Protein AF-A0A969TP30-F1 (afdb_monomer_lite)

Sequence (85 aa):
MRWASRSALARELRLWLQFHNEVTGVTVEDWVAIPAYRADLEARLGSTGCDALKQAVTAQLPTMNRDARVVFDNFLKIIQRTKNR

Structure (mmCIF, N/CA/C/O backbone):
data_AF-A0A969TP30-F1
#
_entry.id   AF-A0A969TP30-F1
#
loop_
_atom_site.group_PDB
_atom_site.id
_atom_site.type_symbol
_atom_site.label_atom_id
_atom_site.label_alt_id
_atom_site.label_comp_id
_atom_site.label_asym_id
_atom_site.label_entity_id
_atom_site.label_seq_id
_atom_site.pdbx_PDB_ins_code
_atom_site.Cartn_x
_atom_site.Cartn_y
_atom_site.Cartn_z
_atom_site.occupancy
_atom_site.B_iso_or_equiv
_atom_site.auth_seq_id
_atom_site.auth_comp_id
_atom_site.auth_asym_id
_atom_site.auth_atom_id
_atom_site.pdbx_PDB_model_num
ATOM 1 N N . MET A 1 1 ? -38.976 20.243 42.279 1.00 43.22 1 MET A N 1
ATOM 2 C CA . MET A 1 1 ? -39.281 19.267 41.209 1.00 43.22 1 MET A CA 1
ATOM 3 C C . MET A 1 1 ? -38.847 19.862 39.869 1.00 43.22 1 MET A C 1
ATOM 5 O O . MET A 1 1 ? -39.502 20.775 39.389 1.00 43.22 1 MET A O 1
ATOM 9 N N . ARG A 1 2 ? -37.707 19.438 39.308 1.00 40.09 2 ARG A N 1
ATOM 10 C CA . ARG A 1 2 ? -37.349 19.640 37.890 1.00 40.09 2 ARG A CA 1
ATOM 11 C C . ARG A 1 2 ? -36.257 18.638 37.523 1.00 40.09 2 ARG A C 1
ATOM 13 O O . ARG A 1 2 ? -35.095 18.805 37.874 1.00 40.09 2 ARG A O 1
ATOM 20 N N . TRP A 1 3 ? -36.680 17.563 36.870 1.00 43.50 3 TRP A N 1
ATOM 21 C CA . TRP A 1 3 ? -35.825 16.702 36.066 1.00 43.50 3 TRP A CA 1
ATOM 22 C C . TRP A 1 3 ? -35.362 17.514 34.852 1.00 43.50 3 TRP A C 1
ATOM 24 O O . TRP A 1 3 ? -36.183 17.885 34.015 1.00 43.50 3 TRP A O 1
ATOM 34 N N . ALA A 1 4 ? -34.068 17.813 34.756 1.00 46.66 4 ALA A N 1
ATOM 35 C CA . ALA A 1 4 ? -33.459 18.222 33.497 1.00 46.66 4 ALA A CA 1
ATOM 36 C C . ALA A 1 4 ? -32.815 16.977 32.887 1.00 46.66 4 ALA A C 1
ATOM 38 O O . ALA A 1 4 ? -31.819 16.456 33.391 1.00 46.66 4 ALA A O 1
ATOM 39 N N . SER A 1 5 ? -33.475 16.473 31.847 1.00 53.47 5 SER A N 1
ATOM 40 C CA . SER A 1 5 ? -33.069 15.335 31.036 1.00 53.47 5 SER A CA 1
ATOM 41 C C . SER A 1 5 ? -31.623 15.508 30.573 1.00 53.47 5 SER A C 1
ATOM 43 O O . SER A 1 5 ? -31.311 16.416 29.803 1.00 53.47 5 SER A O 1
ATOM 45 N N . ARG A 1 6 ? -30.724 14.643 31.051 1.00 51.34 6 ARG A N 1
ATOM 46 C CA . ARG A 1 6 ? -29.424 14.449 30.409 1.00 51.34 6 ARG A CA 1
ATOM 47 C C . ARG A 1 6 ? -29.690 13.652 29.137 1.00 51.34 6 ARG A C 1
ATOM 49 O O . ARG A 1 6 ? -29.643 12.426 29.167 1.00 51.34 6 ARG A O 1
ATOM 56 N N . SER A 1 7 ? -29.976 14.325 28.025 1.00 53.88 7 SER A N 1
ATOM 57 C CA . SER A 1 7 ? -29.799 13.689 26.723 1.00 53.88 7 SER A CA 1
ATOM 58 C C . SER A 1 7 ? -28.296 13.507 26.519 1.00 53.88 7 SER A C 1
ATOM 60 O O . SER A 1 7 ? -27.567 14.404 26.101 1.00 53.88 7 SER A O 1
ATOM 62 N N . ALA A 1 8 ? -27.798 12.336 26.910 1.00 57.00 8 ALA A N 1
ATOM 63 C CA . ALA A 1 8 ? -26.484 11.883 26.509 1.00 57.00 8 ALA A CA 1
ATOM 64 C C . ALA A 1 8 ? -26.512 11.750 24.982 1.00 57.00 8 ALA A C 1
ATOM 66 O O . ALA A 1 8 ? -27.070 10.795 24.448 1.00 57.00 8 ALA A O 1
ATOM 67 N N . LEU A 1 9 ? -25.964 12.739 24.274 1.00 59.03 9 LEU A N 1
ATOM 68 C CA . LEU A 1 9 ? -25.654 12.592 22.858 1.00 59.03 9 LEU A CA 1
ATOM 69 C C . LEU A 1 9 ? -24.777 11.344 22.726 1.00 59.03 9 LEU A C 1
ATOM 71 O O . LEU A 1 9 ? -23.680 11.288 23.290 1.00 59.03 9 LEU A O 1
ATOM 75 N N . ALA A 1 10 ? -25.286 10.326 22.035 1.00 60.28 10 ALA A N 1
ATOM 76 C CA . ALA A 1 10 ? -24.502 9.157 21.679 1.00 60.28 10 ALA A CA 1
ATOM 77 C C . ALA A 1 10 ? -23.257 9.647 20.928 1.00 60.28 10 ALA A C 1
ATOM 79 O O . ALA A 1 10 ? -23.365 10.308 19.896 1.00 60.28 10 ALA A O 1
ATOM 80 N N . ARG A 1 11 ? -22.064 9.390 21.479 1.00 70.62 11 ARG A N 1
ATOM 81 C CA . ARG A 1 11 ? -20.810 9.728 20.799 1.00 70.62 11 ARG A CA 1
ATOM 82 C C . ARG A 1 11 ? -20.663 8.792 19.613 1.00 70.62 11 ARG A C 1
ATOM 84 O O . ARG A 1 11 ? -20.363 7.615 19.789 1.00 70.62 11 ARG A O 1
ATOM 91 N N . GLU A 1 12 ? -20.871 9.325 18.422 1.00 77.00 12 GLU A N 1
ATOM 92 C CA . GLU A 1 12 ? -20.600 8.598 17.196 1.00 77.00 12 GLU A CA 1
ATOM 93 C C . GLU A 1 12 ? -19.082 8.497 16.984 1.00 77.00 12 GLU A C 1
ATOM 95 O O . GLU A 1 12 ? -18.356 9.490 17.067 1.00 77.00 12 GLU A O 1
ATOM 100 N N . LEU A 1 13 ? -18.594 7.281 16.749 1.00 81.31 13 LEU A N 1
ATOM 101 C CA . LEU A 1 13 ? -17.197 7.009 16.425 1.00 81.31 13 LEU A CA 1
ATOM 102 C C . LEU A 1 13 ? -17.097 6.733 14.927 1.00 81.31 13 LEU A C 1
ATOM 104 O O . LEU A 1 13 ? -17.705 5.788 14.432 1.00 81.31 13 LEU A O 1
ATOM 108 N N . ARG A 1 14 ? -16.321 7.550 14.212 1.00 86.44 14 ARG A N 1
ATOM 109 C CA . ARG A 1 14 ? -16.083 7.418 12.771 1.00 86.44 14 ARG A CA 1
ATOM 110 C C . ARG A 1 14 ? -14.578 7.374 12.506 1.00 86.44 14 ARG A C 1
ATOM 112 O O . ARG A 1 14 ? -13.850 8.228 13.007 1.00 86.44 14 ARG A O 1
ATOM 119 N N . LEU A 1 15 ? -14.128 6.396 11.723 1.00 87.94 15 LEU A N 1
ATOM 120 C CA . LEU A 1 15 ? -12.746 6.255 11.258 1.00 87.94 15 LEU A CA 1
ATOM 121 C C . LEU A 1 15 ? -12.770 6.049 9.743 1.00 87.94 15 LEU A C 1
ATOM 123 O O . LEU A 1 15 ? -13.522 5.209 9.258 1.00 87.94 15 LEU A O 1
ATOM 127 N N . TRP A 1 16 ? -11.947 6.804 9.020 1.00 91.81 16 TRP A N 1
ATOM 128 C CA . TRP A 1 16 ? -11.816 6.729 7.566 1.00 91.81 16 TRP A CA 1
ATOM 129 C C . TRP A 1 16 ? -10.340 6.849 7.197 1.00 91.81 16 TRP A C 1
ATOM 131 O O . TRP A 1 16 ? -9.620 7.632 7.819 1.00 91.81 16 TRP A O 1
ATOM 141 N N . LEU A 1 17 ? -9.900 6.094 6.192 1.00 93.94 17 LEU A N 1
ATOM 142 C CA . LEU A 1 17 ? -8.543 6.142 5.651 1.00 93.94 17 LEU A CA 1
ATOM 143 C C . LEU A 1 17 ? -8.625 6.357 4.139 1.00 93.94 17 LEU A C 1
ATOM 145 O O . LEU A 1 17 ? -9.430 5.718 3.468 1.00 93.94 17 LEU A O 1
A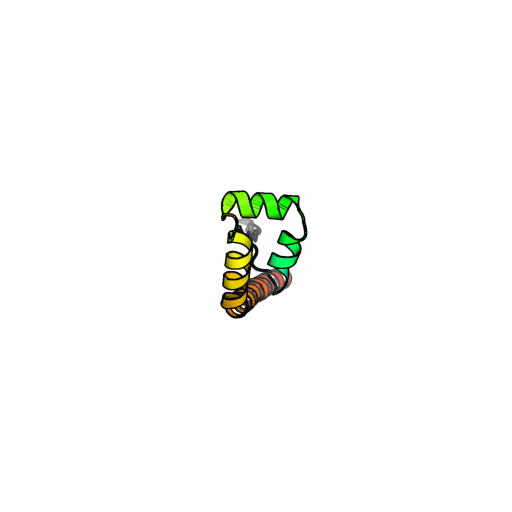TOM 149 N N . GLN A 1 18 ? -7.813 7.276 3.616 1.00 95.06 18 GLN A N 1
ATOM 150 C CA . GLN A 1 18 ? -7.751 7.565 2.177 1.00 95.06 18 GLN A CA 1
ATOM 151 C C . GLN A 1 18 ? -6.801 6.619 1.431 1.00 95.06 18 GLN A C 1
ATOM 153 O O . GLN A 1 18 ? -6.905 6.459 0.219 1.00 95.06 18 GLN A O 1
ATOM 158 N N . PHE A 1 19 ? -5.856 6.025 2.151 1.00 92.62 19 PHE A N 1
ATOM 159 C CA . PHE A 1 19 ? -4.829 5.145 1.615 1.00 92.62 19 PHE A CA 1
ATOM 160 C C . PHE A 1 19 ? -4.980 3.736 2.183 1.00 92.62 19 PHE A C 1
ATOM 162 O O . PHE A 1 19 ? -5.547 3.548 3.261 1.00 92.62 19 PHE A O 1
ATOM 169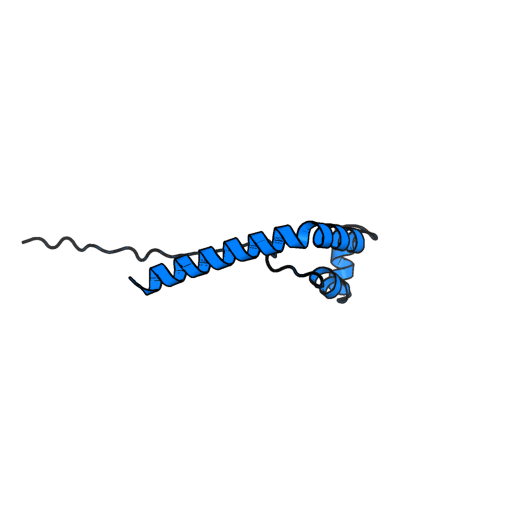 N N . HIS A 1 20 ? -4.408 2.773 1.467 1.00 93.50 20 HIS A N 1
ATOM 170 C CA . HIS A 1 20 ? -4.288 1.394 1.920 1.00 93.50 20 HIS A CA 1
ATOM 171 C C . HIS A 1 20 ? -3.195 1.313 2.986 1.00 93.50 20 HIS A C 1
ATOM 173 O O . HIS A 1 20 ? -2.012 1.467 2.680 1.00 93.50 20 HIS A O 1
ATOM 179 N N . ASN A 1 21 ? -3.578 1.133 4.249 1.00 93.25 21 ASN A N 1
ATOM 180 C CA . ASN A 1 21 ? -2.619 0.898 5.331 1.00 93.25 21 ASN A CA 1
ATOM 181 C C . ASN A 1 21 ? -2.349 -0.602 5.538 1.00 93.25 21 ASN A C 1
ATOM 183 O O . ASN A 1 21 ? -1.396 -0.963 6.212 1.00 93.25 21 ASN A O 1
ATOM 187 N N . GLU A 1 22 ? -3.166 -1.463 4.939 1.00 95.00 22 GLU A N 1
ATOM 188 C CA . GLU A 1 22 ? -3.153 -2.923 5.027 1.00 95.00 22 GLU A CA 1
ATOM 189 C C . GLU A 1 22 ? -2.235 -3.607 3.999 1.00 95.00 22 GLU A C 1
ATOM 191 O O . GLU A 1 22 ? -2.319 -4.816 3.792 1.00 95.00 22 GLU A O 1
ATOM 196 N N . VAL A 1 23 ? -1.374 -2.833 3.335 1.00 96.56 23 VAL A N 1
ATOM 197 C CA . VAL A 1 23 ? -0.482 -3.303 2.269 1.00 96.56 23 VAL A CA 1
ATOM 198 C C . VAL A 1 23 ? 0.450 -4.403 2.781 1.00 96.56 23 VAL A C 1
ATOM 200 O O . VAL A 1 23 ? 1.017 -4.318 3.867 1.00 96.56 23 VAL A O 1
ATOM 203 N N . THR A 1 24 ? 0.636 -5.436 1.965 1.00 95.88 24 THR A N 1
ATOM 204 C CA . THR A 1 24 ? 1.530 -6.570 2.226 1.00 95.88 24 THR A CA 1
ATOM 205 C C . THR A 1 24 ? 2.649 -6.629 1.185 1.00 95.88 24 THR A C 1
ATOM 207 O O . THR A 1 24 ? 2.647 -5.877 0.210 1.00 95.88 24 THR A O 1
ATOM 210 N N . GLY A 1 25 ? 3.600 -7.554 1.359 1.00 94.62 25 GLY A N 1
ATOM 211 C CA . GLY A 1 25 ? 4.723 -7.719 0.427 1.00 94.62 25 GLY A CA 1
ATOM 212 C C . GLY A 1 25 ? 4.317 -8.084 -1.004 1.00 94.62 25 GLY A C 1
ATOM 213 O O . GLY A 1 25 ? 5.065 -7.786 -1.927 1.00 94.62 25 GLY A O 1
ATOM 214 N N . VAL A 1 26 ? 3.130 -8.666 -1.189 1.00 96.50 26 VAL A N 1
ATOM 215 C CA . VAL A 1 26 ? 2.619 -9.095 -2.502 1.00 96.50 26 VAL A CA 1
ATOM 216 C C . VAL A 1 26 ? 1.605 -8.121 -3.099 1.00 96.50 26 VAL A C 1
ATOM 218 O O . VAL A 1 26 ? 1.290 -8.209 -4.276 1.00 96.50 26 VAL A O 1
ATOM 221 N N . THR A 1 27 ? 1.125 -7.133 -2.337 1.00 96.75 27 THR A N 1
ATOM 222 C CA . THR A 1 27 ? 0.003 -6.278 -2.761 1.00 96.75 27 THR A CA 1
ATOM 223 C C . THR A 1 27 ? 0.257 -5.557 -4.086 1.00 96.75 27 THR A C 1
ATOM 225 O O . THR A 1 27 ? -0.635 -5.491 -4.926 1.00 96.75 27 THR A O 1
ATOM 228 N N . VAL A 1 28 ? 1.470 -5.037 -4.307 1.00 96.50 28 VAL A N 1
ATOM 229 C CA . VAL A 1 28 ? 1.802 -4.371 -5.580 1.00 96.50 28 VAL A CA 1
ATOM 230 C C . VAL A 1 28 ? 1.874 -5.383 -6.727 1.00 96.50 28 VAL A C 1
ATOM 232 O O . VAL A 1 28 ? 1.451 -5.076 -7.837 1.00 96.50 28 VAL A O 1
ATOM 235 N N . GLU A 1 29 ? 2.374 -6.591 -6.473 1.00 96.69 29 GLU A N 1
ATOM 236 C CA . GLU A 1 29 ? 2.450 -7.659 -7.477 1.00 96.69 29 GLU A CA 1
ATOM 237 C C . GLU A 1 29 ? 1.047 -8.112 -7.894 1.00 96.69 29 GLU A C 1
ATOM 239 O O . GLU A 1 29 ? 0.767 -8.200 -9.089 1.00 96.69 29 GLU A O 1
ATOM 244 N N . ASP A 1 30 ? 0.152 -8.299 -6.922 1.00 97.50 30 ASP A N 1
ATOM 245 C CA . ASP A 1 30 ? -1.249 -8.656 -7.151 1.00 97.50 30 ASP A CA 1
ATOM 246 C C . ASP A 1 30 ? -1.976 -7.590 -7.982 1.00 97.50 30 ASP A C 1
ATOM 248 O O . ASP A 1 30 ? -2.747 -7.917 -8.886 1.00 97.50 30 ASP A O 1
ATOM 252 N N . TRP A 1 31 ? -1.711 -6.302 -7.729 1.00 96.69 31 TRP A N 1
ATOM 253 C CA . TRP A 1 31 ? -2.270 -5.216 -8.539 1.00 96.69 31 TRP A CA 1
ATOM 254 C C . TRP A 1 31 ? -1.737 -5.238 -9.971 1.00 96.69 31 TRP A C 1
ATOM 256 O O . TRP A 1 31 ? -2.513 -5.130 -10.916 1.00 96.69 31 TRP A O 1
ATOM 266 N N . VAL A 1 32 ? -0.425 -5.401 -10.148 1.00 96.69 32 VAL A N 1
ATOM 267 C CA . VAL A 1 32 ? 0.221 -5.403 -11.472 1.00 96.69 32 VAL A CA 1
ATOM 268 C C . VAL A 1 32 ? -0.140 -6.651 -12.289 1.00 96.69 32 VAL A C 1
ATOM 270 O O . VAL A 1 32 ? -0.124 -6.604 -13.520 1.00 96.69 32 VAL A O 1
ATOM 273 N N . ALA A 1 33 ? -0.515 -7.756 -11.640 1.00 97.25 33 ALA A N 1
ATOM 274 C CA . ALA A 1 33 ? -1.011 -8.955 -12.313 1.00 97.25 33 ALA A CA 1
ATOM 275 C C . ALA A 1 33 ? -2.348 -8.723 -13.047 1.00 97.25 33 ALA A C 1
ATOM 277 O O . ALA A 1 33 ? -2.666 -9.457 -13.985 1.00 97.25 33 ALA A O 1
ATOM 278 N N . ILE A 1 34 ? -3.117 -7.696 -12.666 1.00 97.75 34 ILE A N 1
ATOM 279 C CA . ILE A 1 34 ? -4.364 -7.307 -13.332 1.00 97.75 34 ILE A CA 1
ATOM 280 C C . ILE A 1 34 ? -4.033 -6.323 -14.471 1.00 97.75 34 ILE A C 1
ATOM 282 O O . ILE A 1 34 ? -3.609 -5.199 -14.193 1.00 97.75 34 ILE A O 1
ATOM 286 N N . PRO A 1 35 ? -4.280 -6.667 -15.755 1.00 96.81 35 PRO A N 1
ATOM 287 C CA . PRO A 1 35 ? -3.857 -5.832 -16.886 1.00 96.81 35 PRO A CA 1
ATOM 288 C C . PRO A 1 35 ? -4.391 -4.395 -16.853 1.00 96.81 35 PRO A C 1
ATOM 290 O O . PRO A 1 35 ? -3.663 -3.465 -17.188 1.00 96.81 35 PRO A O 1
ATOM 293 N N . ALA A 1 36 ? -5.641 -4.203 -16.416 1.00 97.50 36 ALA A N 1
ATOM 294 C CA . ALA A 1 36 ? -6.239 -2.873 -16.296 1.00 97.50 36 ALA A CA 1
ATOM 295 C C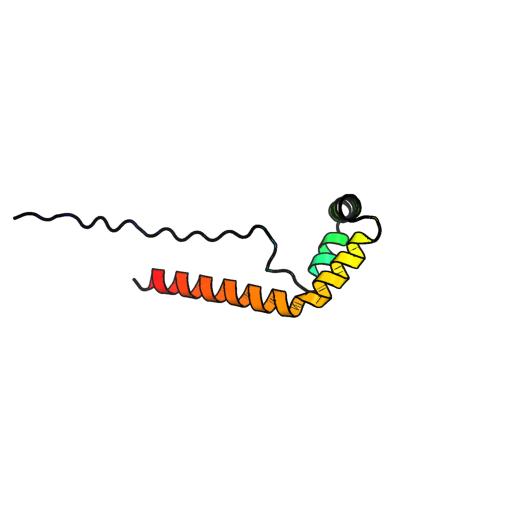 . ALA A 1 36 ? -5.532 -2.015 -15.233 1.00 97.50 36 ALA A C 1
ATOM 297 O O . ALA A 1 36 ? -5.215 -0.858 -15.482 1.00 97.50 36 ALA A O 1
ATOM 298 N N . TYR A 1 37 ? -5.216 -2.595 -14.072 1.00 96.62 37 TYR A N 1
ATOM 299 C CA . TYR A 1 37 ? -4.525 -1.880 -12.996 1.00 96.62 37 TYR A CA 1
ATOM 300 C C . TYR A 1 37 ? -3.082 -1.578 -13.365 1.00 96.62 37 TYR A C 1
ATOM 302 O O . TYR A 1 37 ? -2.597 -0.484 -13.092 1.00 96.62 37 TYR A O 1
ATOM 310 N N . ARG A 1 38 ? -2.408 -2.514 -14.035 1.00 96.12 38 ARG A N 1
ATOM 311 C CA . ARG A 1 38 ? -1.080 -2.273 -14.592 1.00 96.12 38 ARG A CA 1
ATOM 312 C C . ARG A 1 38 ? -1.078 -1.089 -15.555 1.00 96.12 38 ARG A C 1
ATOM 314 O O . ARG A 1 38 ? -0.256 -0.196 -15.389 1.00 96.12 38 ARG A O 1
ATOM 321 N N . ALA A 1 39 ? -1.995 -1.073 -16.523 1.00 96.06 39 ALA A N 1
ATOM 322 C CA . ALA A 1 39 ? -2.097 0.015 -17.492 1.00 96.06 39 ALA A CA 1
ATOM 323 C C . ALA A 1 39 ? -2.355 1.366 -16.802 1.00 96.06 39 ALA A C 1
ATOM 325 O O . ALA A 1 39 ? -1.691 2.352 -17.118 1.00 96.06 39 ALA A O 1
ATOM 326 N N . ASP A 1 40 ? -3.251 1.403 -15.812 1.00 96.81 40 ASP A N 1
ATOM 327 C CA . ASP A 1 40 ? -3.539 2.612 -15.033 1.00 96.81 40 ASP A CA 1
ATOM 328 C C . ASP A 1 40 ? -2.334 3.079 -14.198 1.00 96.81 40 ASP A C 1
ATOM 330 O O . ASP A 1 40 ? -2.071 4.282 -14.098 1.00 96.81 40 ASP A O 1
ATOM 334 N N . LEU A 1 41 ? -1.588 2.145 -13.599 1.00 95.75 41 LEU A N 1
ATOM 335 C CA . LEU A 1 41 ? -0.370 2.441 -12.844 1.00 95.75 41 LEU A CA 1
ATOM 336 C C . LEU A 1 41 ? 0.730 2.973 -13.764 1.00 95.75 41 LEU A C 1
ATOM 338 O O . LEU A 1 41 ? 1.320 4.005 -13.457 1.00 95.75 41 LEU A O 1
ATOM 342 N N . GLU A 1 42 ? 0.973 2.330 -14.905 1.00 96.38 42 GLU A N 1
ATOM 343 C CA . GLU A 1 42 ? 1.970 2.764 -15.890 1.00 96.38 42 GLU A CA 1
ATOM 344 C C . GLU A 1 42 ? 1.608 4.123 -16.510 1.00 96.38 42 GLU A C 1
ATOM 346 O O . GLU A 1 42 ? 2.486 4.964 -16.699 1.00 96.38 42 GLU A O 1
ATOM 351 N N . ALA A 1 43 ? 0.321 4.403 -16.741 1.00 97.31 43 ALA A N 1
ATOM 352 C CA . ALA A 1 43 ? -0.141 5.708 -17.218 1.00 97.31 43 ALA A CA 1
ATOM 353 C C . ALA A 1 43 ? 0.119 6.843 -16.210 1.00 97.31 43 ALA A C 1
ATOM 355 O O . ALA A 1 43 ? 0.347 7.986 -16.608 1.00 97.31 43 ALA A O 1
ATOM 356 N N . ARG A 1 44 ? 0.085 6.547 -14.904 1.00 96.81 44 ARG A N 1
ATOM 357 C CA . ARG A 1 44 ? 0.281 7.534 -13.826 1.00 96.81 44 ARG A CA 1
ATOM 358 C C . ARG A 1 44 ? 1.733 7.663 -13.374 1.00 96.81 44 ARG A C 1
ATOM 360 O O . ARG A 1 44 ? 2.145 8.747 -12.973 1.00 96.81 44 ARG A O 1
ATOM 367 N N . LEU A 1 45 ? 2.476 6.560 -13.383 1.00 96.62 45 LEU A N 1
ATOM 368 C CA . LEU A 1 45 ? 3.807 6.441 -12.780 1.00 96.62 45 LEU A CA 1
ATOM 369 C C . LEU A 1 45 ? 4.927 6.277 -13.820 1.00 96.62 45 LEU A C 1
ATOM 371 O O . LEU A 1 45 ? 6.101 6.336 -13.462 1.00 96.62 45 LEU A O 1
ATOM 375 N N . GLY A 1 46 ? 4.582 6.078 -15.094 1.00 96.88 46 GLY A N 1
ATOM 376 C CA . GLY A 1 46 ? 5.516 5.765 -16.173 1.00 96.88 46 GLY A CA 1
ATOM 377 C C . GLY A 1 46 ? 5.768 4.262 -16.331 1.00 96.88 46 GLY A C 1
ATOM 378 O O . GLY A 1 46 ? 5.388 3.449 -15.489 1.00 96.88 46 GLY A O 1
ATOM 379 N N . SER A 1 47 ? 6.454 3.885 -17.414 1.00 92.56 47 SER A N 1
ATOM 380 C CA . SER A 1 47 ? 6.700 2.481 -17.793 1.00 92.56 47 SER A CA 1
ATOM 381 C C . SER A 1 47 ? 7.528 1.680 -16.780 1.00 92.56 47 SER A C 1
ATOM 383 O O . SER A 1 47 ? 7.402 0.463 -16.717 1.00 92.56 47 SER A O 1
ATOM 385 N N . THR A 1 48 ? 8.349 2.344 -15.962 1.00 94.31 48 THR A N 1
ATOM 386 C CA . THR A 1 48 ? 9.110 1.734 -14.852 1.00 94.31 48 THR A CA 1
ATOM 387 C C . THR A 1 48 ? 8.442 1.940 -13.488 1.00 94.31 48 THR A C 1
ATOM 389 O O . THR A 1 48 ? 8.965 1.516 -12.455 1.00 94.31 48 THR A O 1
ATOM 392 N N . GLY A 1 49 ? 7.278 2.595 -13.466 1.00 94.62 49 GLY A N 1
ATOM 393 C CA . GLY A 1 49 ? 6.603 3.040 -12.253 1.00 94.62 49 GLY A CA 1
ATOM 394 C C . GLY A 1 49 ? 6.124 1.901 -11.356 1.00 94.62 49 GLY A C 1
ATOM 395 O O . GLY A 1 49 ? 6.204 2.018 -10.135 1.00 94.62 49 GLY A O 1
ATOM 396 N N . CYS A 1 50 ? 5.691 0.779 -11.937 1.00 95.38 50 CYS A N 1
ATOM 397 C CA . CYS A 1 50 ? 5.267 -0.406 -11.183 1.00 95.38 50 CYS A CA 1
ATOM 398 C C . CYS A 1 50 ? 6.419 -1.017 -10.367 1.00 95.38 50 CYS A C 1
ATOM 400 O O . CYS A 1 50 ? 6.253 -1.315 -9.183 1.00 95.38 50 CYS A O 1
ATOM 402 N N . ASP A 1 51 ? 7.604 -1.142 -10.970 1.00 95.62 51 ASP A N 1
ATOM 403 C CA . ASP A 1 51 ? 8.786 -1.687 -10.295 1.00 95.62 51 ASP A CA 1
ATOM 404 C C . ASP A 1 51 ? 9.300 -0.732 -9.215 1.00 95.62 51 ASP A C 1
ATOM 406 O O . ASP A 1 51 ? 9.614 -1.159 -8.100 1.00 95.62 51 ASP A O 1
ATOM 410 N N . ALA A 1 52 ? 9.325 0.573 -9.508 1.00 96.56 52 ALA A N 1
ATOM 411 C CA . ALA A 1 52 ? 9.697 1.597 -8.536 1.00 96.56 52 ALA A CA 1
ATOM 412 C C . ALA A 1 52 ? 8.733 1.619 -7.335 1.00 96.56 52 ALA A C 1
ATOM 414 O O . ALA A 1 52 ? 9.177 1.680 -6.186 1.00 96.56 52 ALA A O 1
ATOM 415 N N . LEU A 1 53 ? 7.422 1.500 -7.583 1.00 96.44 53 LEU A N 1
ATOM 416 C CA . LEU A 1 53 ? 6.406 1.406 -6.536 1.00 96.44 53 LEU A CA 1
ATOM 417 C C . LEU A 1 53 ? 6.625 0.166 -5.666 1.00 96.44 53 LEU A C 1
ATOM 419 O O . LEU A 1 53 ? 6.637 0.274 -4.440 1.00 96.44 53 LEU A O 1
ATOM 423 N N . LYS A 1 54 ? 6.857 -0.998 -6.279 1.00 96.81 54 LYS A N 1
ATOM 424 C CA . LYS A 1 54 ? 7.140 -2.243 -5.557 1.00 96.81 54 LYS A CA 1
ATOM 425 C C . LYS A 1 54 ? 8.366 -2.110 -4.654 1.00 96.81 54 LYS A C 1
ATOM 427 O O . LYS A 1 54 ? 8.310 -2.507 -3.490 1.00 96.81 54 LYS A O 1
ATOM 432 N N . GLN A 1 55 ? 9.460 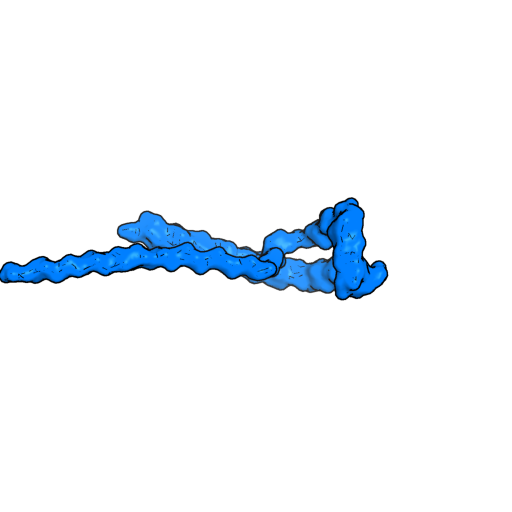-1.542 -5.160 1.00 97.38 55 GLN A N 1
ATOM 433 C CA . GLN A 1 55 ? 10.684 -1.332 -4.381 1.00 97.38 55 GLN A CA 1
ATOM 434 C C . GLN A 1 55 ? 10.451 -0.373 -3.209 1.00 97.38 55 GLN A C 1
ATOM 436 O O . GLN A 1 55 ? 10.848 -0.674 -2.083 1.00 97.38 55 GLN A O 1
ATOM 441 N N . ALA A 1 56 ? 9.756 0.743 -3.448 1.00 96.75 56 ALA A N 1
ATOM 442 C CA . ALA A 1 56 ? 9.434 1.719 -2.413 1.00 96.75 56 ALA A CA 1
ATOM 443 C C . ALA A 1 56 ? 8.538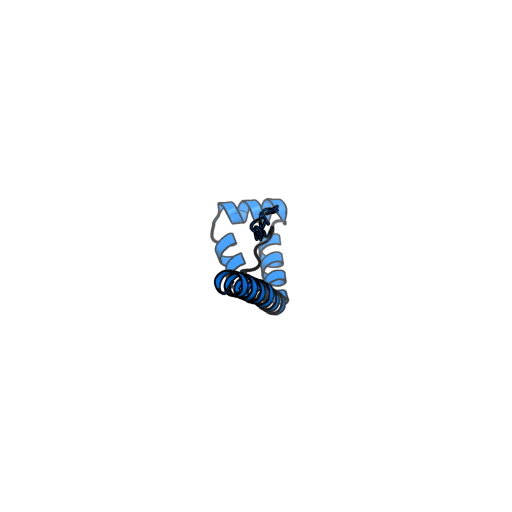 1.122 -1.315 1.00 96.75 56 ALA A C 1
ATOM 445 O O . ALA A 1 56 ? 8.826 1.289 -0.128 1.00 96.75 56 ALA A O 1
ATOM 446 N N . VAL A 1 57 ? 7.492 0.380 -1.700 1.00 96.81 57 VAL A N 1
ATOM 447 C CA . VAL A 1 57 ? 6.615 -0.328 -0.756 1.00 96.81 57 VAL A CA 1
ATOM 448 C C . VAL A 1 57 ? 7.408 -1.364 0.031 1.00 96.81 57 VAL A C 1
ATOM 450 O O . VAL A 1 57 ? 7.337 -1.368 1.254 1.00 96.81 57 VAL A O 1
ATOM 453 N N . THR A 1 58 ? 8.225 -2.186 -0.631 1.00 97.25 58 THR A N 1
ATOM 454 C CA . THR A 1 58 ? 9.047 -3.212 0.033 1.00 97.25 58 THR A CA 1
ATOM 455 C C . THR A 1 58 ? 9.983 -2.597 1.075 1.00 97.25 58 THR A C 1
ATOM 457 O O . THR A 1 58 ? 10.076 -3.102 2.193 1.00 97.25 58 THR A O 1
ATOM 460 N N . ALA A 1 59 ? 10.632 -1.474 0.748 1.00 98.12 59 ALA A N 1
ATOM 461 C CA . ALA A 1 59 ? 11.529 -0.771 1.664 1.00 98.12 59 ALA A CA 1
ATOM 462 C C . ALA A 1 59 ? 10.804 -0.193 2.894 1.00 98.12 59 ALA A C 1
ATOM 464 O O . ALA A 1 59 ? 11.384 -0.133 3.977 1.00 98.12 59 ALA A O 1
ATOM 465 N N . GLN A 1 60 ? 9.543 0.227 2.744 1.00 97.69 60 GLN A N 1
ATOM 466 C CA . GLN A 1 60 ? 8.749 0.835 3.819 1.00 97.69 60 GLN A CA 1
ATOM 467 C C . GLN A 1 60 ? 7.813 -0.144 4.539 1.00 97.69 60 GLN A C 1
ATOM 469 O O . GLN A 1 60 ? 7.247 0.206 5.578 1.00 97.69 60 GLN A O 1
ATOM 474 N N . LEU A 1 61 ? 7.669 -1.371 4.040 1.00 97.69 61 LEU A N 1
ATOM 475 C CA . LEU A 1 61 ? 6.697 -2.347 4.526 1.00 97.69 61 LEU A CA 1
ATOM 476 C C . LEU A 1 61 ? 6.781 -2.612 6.042 1.00 97.69 61 LEU A C 1
ATOM 478 O O . LEU A 1 61 ? 5.729 -2.631 6.686 1.00 97.69 61 LEU A O 1
ATOM 482 N N . PRO A 1 62 ? 7.969 -2.749 6.673 1.00 97.69 62 PRO A N 1
ATOM 483 C CA . PRO A 1 62 ? 8.042 -2.921 8.126 1.00 97.69 62 PRO A CA 1
ATOM 484 C C . PRO A 1 62 ? 7.434 -1.738 8.895 1.00 97.69 62 PRO A C 1
ATOM 486 O O . PRO A 1 62 ? 6.707 -1.922 9.874 1.00 97.69 62 PRO A O 1
ATOM 489 N N . THR A 1 63 ? 7.696 -0.517 8.425 1.00 97.62 63 THR A N 1
ATOM 490 C CA . THR A 1 63 ? 7.187 0.728 9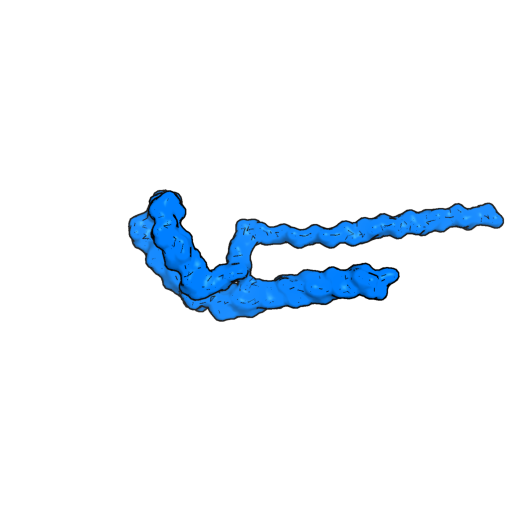.010 1.00 97.62 63 THR A CA 1
ATOM 491 C C . THR A 1 63 ? 5.677 0.833 8.840 1.00 97.62 63 THR A C 1
ATOM 493 O O . THR A 1 63 ? 4.992 1.129 9.823 1.00 97.62 63 THR A O 1
ATOM 496 N N . MET A 1 64 ? 5.172 0.547 7.635 1.00 97.25 64 MET A N 1
ATOM 497 C CA . MET A 1 64 ? 3.744 0.555 7.306 1.00 97.25 64 MET A CA 1
ATOM 498 C C . MET A 1 64 ? 2.972 -0.465 8.146 1.00 97.25 64 MET A C 1
ATOM 500 O O . MET A 1 64 ? 1.996 -0.101 8.796 1.00 97.25 64 MET A O 1
ATOM 504 N N . ASN A 1 65 ? 3.455 -1.708 8.235 1.00 97.38 65 ASN A N 1
ATOM 505 C CA . ASN A 1 65 ? 2.797 -2.770 9.002 1.00 97.38 65 ASN A CA 1
ATOM 506 C C . ASN A 1 65 ? 2.713 -2.444 10.497 1.00 97.38 65 ASN A C 1
ATOM 508 O O . ASN A 1 65 ? 1.680 -2.672 11.133 1.00 97.38 65 ASN A O 1
ATOM 512 N N . ARG A 1 66 ? 3.782 -1.877 11.069 1.00 97.94 66 ARG A N 1
ATOM 513 C CA . ARG A 1 66 ? 3.772 -1.392 12.455 1.00 97.94 66 ARG A CA 1
ATOM 514 C C . ARG A 1 66 ? 2.714 -0.299 12.644 1.00 97.94 66 ARG A C 1
ATOM 516 O O . ARG A 1 66 ? 1.946 -0.380 13.600 1.00 97.94 66 ARG A O 1
ATOM 523 N N . ASP A 1 67 ? 2.654 0.704 11.769 1.00 97.38 67 ASP A N 1
ATOM 524 C CA . ASP A 1 67 ? 1.665 1.788 11.891 1.00 97.38 67 ASP A CA 1
ATOM 525 C C . ASP A 1 67 ? 0.231 1.289 11.715 1.00 97.38 67 ASP A C 1
ATOM 527 O O . ASP A 1 67 ? -0.649 1.639 12.505 1.00 97.38 67 ASP A O 1
ATOM 531 N N . ALA A 1 68 ? -0.003 0.419 10.734 1.00 97.31 68 ALA A N 1
ATOM 532 C CA . ALA A 1 68 ? -1.295 -0.212 10.507 1.00 97.31 68 ALA A CA 1
ATOM 533 C C . ALA A 1 68 ? -1.775 -0.956 11.757 1.00 97.31 68 ALA A C 1
ATOM 535 O O . ALA A 1 68 ? -2.923 -0.799 12.181 1.00 97.31 68 ALA A O 1
ATOM 536 N N . ARG A 1 69 ? -0.864 -1.687 12.413 1.00 97.75 69 ARG A N 1
ATOM 537 C CA . ARG A 1 69 ? -1.146 -2.372 13.673 1.00 97.75 69 ARG A CA 1
ATOM 538 C C . ARG A 1 69 ? -1.510 -1.401 14.792 1.00 97.75 69 ARG A C 1
ATOM 540 O O . ARG A 1 69 ? -2.476 -1.650 15.508 1.00 97.75 69 ARG A O 1
ATOM 547 N N . VAL A 1 70 ? -0.781 -0.294 14.934 1.00 97.44 70 VAL A N 1
ATOM 548 C CA . VAL A 1 70 ? -1.077 0.733 15.948 1.00 97.44 70 VAL A CA 1
ATOM 549 C C . VAL A 1 70 ? -2.468 1.333 15.731 1.00 97.44 70 VAL A C 1
ATOM 551 O O . VAL A 1 70 ? -3.243 1.440 16.684 1.00 97.44 70 VAL A O 1
ATOM 554 N N . VAL A 1 71 ? -2.809 1.694 14.490 1.00 96.38 71 VAL A N 1
ATOM 555 C CA . VAL A 1 71 ? -4.135 2.232 14.145 1.00 96.38 71 VAL A CA 1
ATOM 556 C C . VAL A 1 71 ? -5.229 1.217 14.481 1.00 96.38 71 VAL A C 1
ATOM 558 O O . VAL A 1 71 ? -6.204 1.563 15.152 1.00 96.38 71 VAL A O 1
ATOM 561 N N . PHE A 1 72 ? -5.040 -0.042 14.084 1.00 95.94 72 PHE A N 1
ATOM 562 C CA . PHE A 1 72 ? -5.994 -1.119 14.331 1.00 95.94 72 PHE A CA 1
ATOM 563 C C . PHE A 1 72 ? -6.196 -1.405 15.827 1.00 95.94 72 PHE A C 1
ATOM 565 O O . PHE A 1 72 ? -7.331 -1.426 16.308 1.00 95.94 72 PHE A O 1
ATOM 572 N N . ASP A 1 73 ? -5.116 -1.549 16.597 1.00 97.06 73 ASP A N 1
ATOM 573 C CA . ASP A 1 73 ? -5.192 -1.817 18.037 1.00 97.06 73 ASP A CA 1
ATOM 574 C C . ASP A 1 73 ? -5.876 -0.672 18.791 1.00 97.06 73 ASP A C 1
ATOM 576 O O . ASP A 1 73 ? -6.671 -0.900 19.708 1.00 97.06 73 ASP A O 1
ATOM 580 N N . ASN A 1 74 ? -5.594 0.576 18.409 1.00 95.69 74 ASN A N 1
ATOM 581 C CA . ASN A 1 74 ? -6.240 1.742 19.003 1.00 95.69 74 ASN A CA 1
ATOM 582 C C . ASN A 1 74 ? -7.734 1.782 18.680 1.00 95.69 74 ASN A C 1
ATOM 584 O O . ASN A 1 74 ? -8.546 2.048 19.569 1.00 95.69 74 ASN A O 1
ATOM 588 N N . PHE A 1 75 ? -8.107 1.460 17.442 1.00 93.81 75 PHE A N 1
ATOM 589 C CA . PHE A 1 75 ? -9.503 1.350 17.041 1.00 93.81 75 PHE A CA 1
ATOM 590 C C . PHE A 1 75 ? -10.245 0.275 17.850 1.00 93.81 75 PHE A C 1
ATOM 592 O O . PHE A 1 75 ? -11.302 0.555 18.422 1.00 93.81 75 PHE A O 1
ATOM 599 N N . LEU A 1 76 ? -9.659 -0.917 18.010 1.00 94.00 76 LEU A N 1
ATOM 600 C CA . LEU A 1 76 ? -10.239 -1.983 18.832 1.00 94.00 76 LEU A CA 1
ATOM 601 C C . LEU A 1 76 ? -10.392 -1.576 20.301 1.00 94.00 76 LEU A C 1
ATOM 603 O O . LEU A 1 76 ? -11.452 -1.802 20.889 1.00 94.00 76 LEU A O 1
ATOM 607 N N . LYS A 1 77 ? -9.378 -0.928 20.891 1.00 94.50 77 LYS A N 1
ATOM 608 C CA . LYS A 1 77 ? -9.452 -0.400 22.265 1.00 94.50 77 LYS A CA 1
ATOM 609 C C . LYS A 1 77 ? -10.609 0.582 22.426 1.00 94.50 77 LYS A C 1
ATOM 611 O O . LYS A 1 77 ? -11.311 0.543 23.435 1.00 94.50 77 LYS A O 1
ATOM 616 N N . ILE A 1 78 ? -10.820 1.465 21.451 1.00 91.75 78 ILE A N 1
ATOM 617 C CA . ILE A 1 78 ? -11.929 2.424 21.470 1.00 91.75 78 ILE A CA 1
ATOM 618 C C . ILE A 1 78 ? -13.273 1.686 21.409 1.00 91.75 78 ILE A C 1
ATOM 620 O O . ILE A 1 78 ? -14.140 1.954 22.240 1.00 91.75 78 ILE A O 1
ATOM 624 N N . ILE A 1 79 ? -13.434 0.720 20.499 1.00 90.31 79 ILE A N 1
ATOM 625 C CA . ILE A 1 79 ? -14.665 -0.082 20.385 1.00 90.31 79 ILE A CA 1
ATOM 626 C C . ILE A 1 79 ? -14.966 -0.826 21.690 1.00 90.31 79 ILE A C 1
ATOM 628 O O . ILE A 1 79 ? -16.093 -0.779 22.182 1.00 90.31 79 ILE A O 1
ATOM 632 N N . GLN A 1 80 ? -13.972 -1.496 22.273 1.00 90.69 80 GLN A N 1
ATOM 633 C CA . GLN A 1 80 ? -14.136 -2.251 23.519 1.00 90.69 80 GLN A CA 1
ATOM 634 C C . GLN A 1 80 ? -14.557 -1.344 24.681 1.00 90.69 80 GLN A C 1
ATOM 636 O O . GLN A 1 80 ? -15.475 -1.676 25.429 1.00 90.69 80 GLN A O 1
ATOM 641 N N . ARG A 1 81 ? -13.945 -0.159 24.806 1.00 86.50 81 ARG A N 1
ATOM 642 C CA . ARG A 1 81 ? -14.313 0.828 25.836 1.00 86.50 81 ARG A CA 1
ATOM 643 C C . ARG A 1 81 ? -15.718 1.392 25.650 1.00 86.50 81 ARG A C 1
ATOM 645 O O . ARG A 1 81 ? -16.300 1.836 26.633 1.00 86.50 81 ARG A O 1
ATOM 652 N N . THR A 1 82 ? -16.235 1.410 24.426 1.00 81.00 82 THR A N 1
ATOM 653 C CA . THR A 1 82 ? -17.616 1.824 24.146 1.00 81.00 82 THR A CA 1
ATOM 654 C C . THR A 1 82 ? -18.614 0.714 24.465 1.00 81.00 82 THR A C 1
ATOM 656 O O . THR A 1 82 ? -19.687 1.023 24.960 1.00 81.00 82 THR A O 1
ATOM 659 N N . LYS A 1 83 ? -18.265 -0.564 24.246 1.00 74.44 83 LYS A N 1
ATOM 660 C CA . LYS A 1 83 ? -19.123 -1.711 24.609 1.00 74.44 83 LYS A CA 1
ATOM 661 C C . LYS A 1 83 ? -19.286 -1.908 26.119 1.00 74.44 83 LYS A C 1
ATOM 663 O O . LYS A 1 83 ? -20.334 -2.363 26.550 1.00 74.44 83 LYS A O 1
ATOM 668 N N . ASN A 1 84 ? -18.254 -1.599 26.905 1.00 67.62 84 ASN A N 1
ATOM 669 C CA . ASN A 1 84 ? -18.249 -1.795 28.362 1.00 67.62 84 ASN A CA 1
ATOM 670 C C . ASN A 1 84 ? -18.816 -0.589 29.149 1.00 67.62 84 ASN A C 1
ATOM 672 O O . ASN A 1 84 ? -18.535 -0.457 30.341 1.00 67.62 84 ASN A O 1
ATOM 676 N N . ARG A 1 85 ? -19.532 0.323 28.483 1.00 57.94 85 ARG A N 1
ATOM 677 C CA . ARG A 1 85 ? -20.242 1.464 29.081 1.00 57.94 85 ARG A CA 1
ATOM 678 C C . ARG A 1 85 ? -21.737 1.227 29.008 1.00 57.94 85 ARG A C 1
ATOM 680 O O . ARG A 1 85 ? -22.412 1.673 29.957 1.00 57.94 85 ARG A O 1
#

pLDDT: mean 88.42, std 15.56, range [40.09, 98.12]

Foldseek 3Di:
DDDDDPPPPDDDDDDDDPDDLVDDLCNLVVQCVDVVSVVVQCVVQNPCRSVVVSVVCVVCVVVSPVVSVVVVVVVVVVVVVSVVD

Secondary structure (DSSP, 8-state):
-----------------SS-S---TTHHHHHHTSHHHHHHHHHHH-TTHHHHHHHHHHHHHHHHHHHHHHHHHHHHHHHHHHHT-

Radius of gyration: 21.16 Å; chains: 1; bounding box: 51×29×59 Å